Protein AF-A0A6M2DGZ1-F1 (afdb_monomer_lite)

Structure (mmCIF, N/CA/C/O backbone):
data_AF-A0A6M2DGZ1-F1
#
_entry.id   AF-A0A6M2DGZ1-F1
#
loop_
_atom_site.group_PDB
_atom_site.id
_atom_site.type_symbol
_atom_site.label_atom_id
_atom_site.label_alt_id
_atom_site.label_comp_id
_atom_site.label_asym_id
_atom_site.label_entity_id
_atom_site.label_seq_id
_atom_site.pdbx_PDB_ins_code
_atom_site.Cartn_x
_atom_site.Cartn_y
_atom_site.Cartn_z
_atom_site.occupancy
_atom_site.B_iso_or_equiv
_atom_site.auth_seq_id
_atom_site.auth_comp_id
_atom_site.auth_asym_id
_atom_site.auth_atom_id
_atom_site.pdbx_PDB_model_num
ATOM 1 N N . THR A 1 1 ? 2.223 16.304 -6.957 1.00 81.50 1 THR A N 1
ATOM 2 C CA . THR A 1 1 ? 1.137 15.603 -7.683 1.00 81.50 1 THR A CA 1
ATOM 3 C C . THR A 1 1 ? 0.052 15.221 -6.689 1.00 81.50 1 THR A C 1
ATOM 5 O O . THR A 1 1 ? 0.299 15.342 -5.493 1.00 81.50 1 THR A O 1
ATOM 8 N N . GLN A 1 2 ? -1.130 14.795 -7.141 1.00 81.12 2 GLN A N 1
ATOM 9 C CA . GLN A 1 2 ? -2.208 14.339 -6.249 1.00 81.12 2 GLN A CA 1
ATOM 10 C C . GLN A 1 2 ? -1.753 13.181 -5.344 1.00 81.12 2 GLN A C 1
ATOM 12 O O . GLN A 1 2 ? -1.978 13.242 -4.144 1.00 81.12 2 GLN A O 1
ATOM 17 N N . TYR A 1 3 ? -0.963 12.250 -5.892 1.00 84.50 3 TYR A N 1
ATOM 18 C CA . TYR A 1 3 ? -0.299 11.162 -5.164 1.00 84.50 3 TYR A CA 1
ATOM 19 C C . TYR A 1 3 ? 0.474 11.601 -3.909 1.00 84.50 3 TYR A C 1
ATOM 21 O O . TYR A 1 3 ? 0.388 10.962 -2.869 1.00 84.50 3 TYR A O 1
ATOM 29 N N . LEU A 1 4 ? 1.246 12.689 -3.993 1.00 83.12 4 LEU A N 1
ATOM 30 C CA . LEU A 1 4 ? 2.053 13.159 -2.860 1.00 83.12 4 LEU A CA 1
ATOM 31 C C . LEU A 1 4 ? 1.196 13.874 -1.812 1.00 83.12 4 LEU A C 1
ATOM 33 O O . LEU A 1 4 ? 1.385 13.648 -0.621 1.00 83.12 4 LEU A O 1
ATOM 37 N N . LYS A 1 5 ? 0.218 14.675 -2.257 1.00 84.56 5 LYS A N 1
ATOM 38 C CA . LYS A 1 5 ? -0.701 15.386 -1.357 1.00 84.56 5 LYS A CA 1
ATOM 39 C C . LYS A 1 5 ? -1.494 14.417 -0.484 1.00 84.56 5 LYS A C 1
ATOM 41 O O . LYS A 1 5 ? -1.578 14.618 0.718 1.00 84.56 5 LYS A O 1
ATOM 46 N N . THR A 1 6 ? -1.993 13.328 -1.070 1.00 84.81 6 THR A N 1
ATOM 47 C CA . THR A 1 6 ? -2.743 12.307 -0.324 1.00 84.81 6 THR A CA 1
ATOM 48 C C . THR A 1 6 ? -1.901 11.637 0.757 1.00 84.81 6 THR A C 1
ATOM 50 O O . THR A 1 6 ? -2.415 11.298 1.813 1.00 84.81 6 THR A O 1
ATOM 53 N N . LEU A 1 7 ? -0.596 11.457 0.529 1.00 83.62 7 LEU A N 1
ATOM 54 C CA . LEU A 1 7 ? 0.285 10.844 1.528 1.00 83.62 7 LEU A CA 1
ATOM 55 C C . LEU A 1 7 ? 0.555 11.796 2.696 1.00 83.62 7 LEU A C 1
ATOM 57 O O . LEU A 1 7 ? 0.464 11.379 3.850 1.00 83.62 7 LEU A O 1
ATOM 61 N N . GLU A 1 8 ? 0.814 13.072 2.393 1.00 81.81 8 GLU A N 1
ATOM 62 C CA . GLU A 1 8 ? 0.992 14.123 3.402 1.00 81.81 8 GLU A CA 1
ATOM 63 C C . GLU A 1 8 ? -0.259 14.293 4.277 1.00 81.81 8 GLU A C 1
ATOM 65 O O . GLU A 1 8 ? -0.150 14.318 5.502 1.00 81.81 8 GLU A O 1
ATOM 70 N N . GLU A 1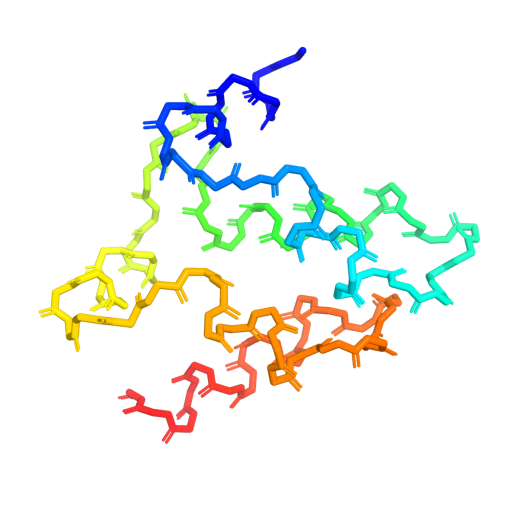 9 ? -1.448 14.347 3.669 1.00 79.94 9 GLU A N 1
ATOM 71 C CA . GLU A 1 9 ? -2.728 14.485 4.380 1.00 79.94 9 GLU A CA 1
ATOM 72 C C . GLU A 1 9 ? -3.027 13.293 5.302 1.00 79.94 9 GLU A C 1
ATOM 74 O O . GLU A 1 9 ? -3.621 13.457 6.369 1.00 79.94 9 GLU A O 1
ATOM 79 N N . GLU A 1 10 ? -2.581 12.090 4.934 1.00 75.62 10 GLU A N 1
ATOM 80 C CA . GLU A 1 10 ? -2.735 10.892 5.760 1.00 75.62 10 GLU A CA 1
ATOM 81 C C . GLU A 1 10 ? -1.650 10.719 6.828 1.00 75.62 10 GLU A C 1
ATOM 83 O O . GLU A 1 10 ? -1.644 9.697 7.523 1.00 75.62 10 GLU A O 1
ATOM 88 N N . GLY A 1 11 ? -0.730 11.682 6.957 1.00 70.00 11 GLY A N 1
ATOM 89 C CA . GLY A 1 11 ? 0.399 11.606 7.884 1.00 70.00 11 GLY A CA 1
ATOM 90 C C . GLY A 1 11 ? 1.350 10.450 7.573 1.00 70.00 11 GLY A C 1
ATOM 91 O O . GLY A 1 11 ? 2.098 10.018 8.444 1.00 70.00 11 GLY A O 1
ATOM 92 N N . THR A 1 12 ? 1.300 9.919 6.349 1.00 69.06 12 THR A N 1
ATOM 93 C CA . THR A 1 12 ? 2.158 8.821 5.910 1.00 69.06 12 THR A CA 1
ATOM 94 C C . THR A 1 12 ? 3.358 9.398 5.188 1.00 69.06 12 THR A C 1
ATOM 96 O O . THR A 1 12 ? 3.235 10.202 4.266 1.00 69.06 12 THR A O 1
ATOM 99 N N . SER A 1 13 ? 4.549 8.983 5.601 1.00 71.69 13 SER A N 1
ATOM 100 C CA . SER A 1 13 ? 5.766 9.491 4.988 1.00 71.69 13 SER A CA 1
ATOM 101 C C . SER A 1 13 ? 5.985 8.869 3.605 1.00 71.69 13 SER A C 1
ATOM 103 O O . SER A 1 13 ? 5.728 7.688 3.378 1.00 71.69 13 SER A O 1
ATOM 105 N N . LEU A 1 14 ? 6.558 9.636 2.677 1.00 81.94 14 LEU A N 1
ATOM 106 C CA . LEU A 1 14 ? 7.043 9.100 1.398 1.00 81.94 14 LEU A CA 1
ATOM 107 C C . LEU A 1 14 ? 8.050 7.949 1.606 1.00 81.94 14 LEU A C 1
ATOM 109 O O . LEU A 1 14 ? 8.162 7.039 0.786 1.00 81.94 14 LEU A O 1
ATOM 113 N N . HIS A 1 15 ? 8.745 7.971 2.746 1.00 83.81 15 HIS A N 1
ATOM 114 C CA . HIS A 1 15 ? 9.665 6.931 3.183 1.00 83.81 15 HIS A CA 1
ATOM 115 C C . HIS A 1 15 ? 8.976 5.568 3.362 1.00 83.81 15 HIS A C 1
ATOM 117 O O . HIS A 1 15 ? 9.527 4.560 2.927 1.00 83.81 15 HIS A O 1
ATOM 123 N N . THR A 1 16 ? 7.744 5.538 3.879 1.00 85.44 16 THR A N 1
ATOM 124 C CA . THR A 1 16 ? 6.920 4.328 4.031 1.00 85.44 16 THR A CA 1
ATOM 125 C C . THR A 1 16 ? 6.778 3.583 2.696 1.00 85.44 16 THR A C 1
ATOM 127 O O . THR A 1 16 ? 6.956 2.366 2.642 1.00 85.44 16 THR A O 1
ATOM 130 N N . ILE A 1 17 ? 6.545 4.307 1.595 1.00 88.94 17 ILE A N 1
ATOM 131 C CA . ILE A 1 17 ? 6.442 3.712 0.255 1.00 88.94 17 ILE A CA 1
ATOM 132 C C . ILE A 1 17 ? 7.814 3.318 -0.290 1.00 88.94 17 ILE A C 1
ATOM 134 O O . ILE A 1 17 ? 7.957 2.229 -0.841 1.00 88.94 17 ILE A O 1
ATOM 138 N N . PHE A 1 18 ? 8.840 4.155 -0.124 1.00 88.88 18 PHE A N 1
ATOM 139 C CA . PHE A 1 18 ? 10.180 3.834 -0.625 1.00 88.88 18 PHE A CA 1
ATOM 140 C C . PHE A 1 18 ? 10.753 2.546 -0.037 1.00 88.88 18 PHE A C 1
ATOM 142 O O . PHE A 1 18 ? 11.397 1.787 -0.759 1.00 88.88 18 PHE A O 1
ATOM 149 N N . THR A 1 19 ? 10.496 2.282 1.241 1.00 92.69 19 THR A N 1
ATOM 150 C CA . THR A 1 19 ? 10.936 1.054 1.908 1.00 92.69 19 THR A CA 1
ATOM 151 C C . THR A 1 19 ? 10.272 -0.182 1.302 1.00 92.69 19 THR A C 1
ATOM 153 O O . THR A 1 19 ? 10.946 -1.170 1.013 1.00 92.69 19 THR A O 1
ATOM 156 N N . ILE A 1 20 ? 8.969 -0.110 1.014 1.00 96.31 20 ILE A N 1
ATOM 157 C CA . ILE A 1 20 ? 8.230 -1.193 0.353 1.00 96.31 20 ILE A CA 1
ATOM 158 C C . ILE A 1 20 ? 8.765 -1.411 -1.066 1.00 96.31 20 ILE A C 1
ATOM 160 O O . ILE A 1 20 ? 9.090 -2.532 -1.446 1.00 96.31 20 ILE A O 1
ATOM 164 N N . LEU A 1 21 ? 8.917 -0.329 -1.836 1.00 96.12 21 LEU A N 1
ATOM 165 C CA . LEU A 1 21 ? 9.339 -0.367 -3.239 1.00 96.12 21 LEU A CA 1
ATOM 166 C C . LEU A 1 21 ? 10.851 -0.561 -3.433 1.00 96.12 21 LEU A C 1
ATOM 168 O O . LEU A 1 21 ? 11.339 -0.509 -4.568 1.00 96.12 21 LEU A O 1
ATOM 172 N N . HIS A 1 22 ? 11.613 -0.786 -2.361 1.00 95.12 22 HIS A N 1
ATOM 173 C CA . HIS A 1 22 ? 13.043 -1.032 -2.464 1.00 95.12 22 HIS A CA 1
ATOM 174 C C . HIS A 1 22 ? 13.306 -2.243 -3.375 1.00 95.12 22 HIS A C 1
ATOM 176 O O . HIS A 1 22 ? 12.737 -3.314 -3.187 1.00 95.12 22 HIS A O 1
ATOM 182 N N . GLY A 1 23 ? 14.139 -2.056 -4.404 1.00 93.38 23 GLY A N 1
ATOM 183 C CA . GLY A 1 23 ? 14.421 -3.085 -5.412 1.00 93.38 23 GLY A CA 1
ATOM 184 C C . GLY A 1 23 ? 13.463 -3.128 -6.613 1.00 93.38 23 GLY A C 1
ATOM 185 O O . GLY A 1 23 ? 13.638 -3.977 -7.482 1.00 93.38 23 GLY A O 1
ATOM 186 N N . ALA A 1 24 ? 12.491 -2.213 -6.734 1.00 95.50 24 ALA A N 1
ATOM 187 C CA . ALA A 1 24 ? 11.574 -2.177 -7.884 1.00 95.50 24 ALA A CA 1
ATOM 188 C C . ALA A 1 24 ? 12.245 -1.811 -9.228 1.00 95.50 24 ALA A C 1
ATOM 190 O O . ALA A 1 24 ? 11.728 -2.151 -10.294 1.00 95.50 24 ALA A O 1
ATOM 191 N N . GLY A 1 25 ? 13.390 -1.117 -9.197 1.00 94.88 25 GLY A N 1
ATOM 192 C CA . GLY A 1 25 ? 14.158 -0.757 -10.392 1.00 94.88 25 GLY A CA 1
ATOM 193 C C . GLY A 1 25 ? 13.331 0.006 -11.435 1.00 94.88 25 GLY A C 1
ATOM 194 O O . GLY A 1 25 ? 12.644 0.981 -11.115 1.00 94.88 25 GLY A O 1
ATOM 195 N N . ALA A 1 26 ? 13.379 -0.455 -12.688 1.00 96.12 26 ALA A N 1
ATOM 196 C CA . ALA A 1 26 ? 12.647 0.145 -13.808 1.00 96.12 26 ALA A CA 1
ATOM 197 C C . ALA A 1 26 ? 11.114 0.109 -13.636 1.00 96.12 26 ALA A C 1
ATOM 199 O O . ALA A 1 26 ? 10.419 0.929 -14.229 1.00 96.12 26 ALA A O 1
ATOM 200 N N . ASN A 1 27 ? 10.591 -0.779 -12.782 1.00 95.06 27 ASN A N 1
ATOM 201 C CA . ASN A 1 27 ? 9.157 -0.901 -12.509 1.00 95.06 27 ASN A CA 1
ATOM 202 C C . ASN A 1 27 ? 8.683 0.010 -11.365 1.00 95.06 27 ASN A C 1
ATOM 204 O O . ASN A 1 27 ? 7.523 -0.062 -10.976 1.00 95.06 27 ASN A O 1
ATOM 208 N N . SER A 1 28 ? 9.548 0.865 -10.810 1.00 93.56 28 SER A N 1
ATOM 209 C CA . SER A 1 28 ? 9.234 1.702 -9.640 1.00 93.56 28 SER A CA 1
ATOM 210 C C . SER A 1 28 ? 8.004 2.597 -9.818 1.00 93.56 28 SER A C 1
ATOM 212 O O . SER A 1 28 ? 7.197 2.688 -8.898 1.00 93.56 28 SER A O 1
ATOM 214 N N . ALA A 1 29 ? 7.820 3.214 -10.988 1.00 94.75 29 ALA A N 1
ATOM 215 C CA . ALA A 1 29 ? 6.649 4.051 -11.259 1.00 94.75 29 ALA A CA 1
ATOM 216 C C . ALA A 1 29 ? 5.343 3.238 -11.279 1.00 94.75 29 ALA A C 1
ATOM 218 O O . ALA A 1 29 ? 4.355 3.651 -10.677 1.00 94.75 29 ALA A O 1
ATOM 219 N N . VAL A 1 30 ? 5.365 2.065 -11.921 1.00 96.06 30 VAL A N 1
ATOM 220 C CA . VAL A 1 30 ? 4.211 1.156 -11.989 1.00 96.06 30 VAL A CA 1
ATOM 221 C C . VAL A 1 30 ? 3.891 0.612 -10.599 1.00 96.06 30 VAL A C 1
ATOM 223 O O . VAL A 1 30 ? 2.759 0.721 -10.150 1.00 96.06 30 VAL A O 1
ATOM 226 N N . ALA A 1 31 ? 4.897 0.124 -9.872 1.00 96.75 31 ALA A N 1
ATOM 227 C CA . ALA A 1 31 ? 4.721 -0.423 -8.530 1.00 96.75 31 ALA A CA 1
ATOM 228 C C . ALA A 1 31 ? 4.226 0.632 -7.526 1.00 96.75 31 ALA A C 1
ATOM 230 O O . ALA A 1 31 ? 3.401 0.324 -6.668 1.00 96.75 31 ALA A O 1
ATOM 231 N N . PHE A 1 32 ? 4.691 1.883 -7.645 1.00 94.38 32 PHE A N 1
ATOM 232 C CA . PHE A 1 32 ? 4.164 3.000 -6.862 1.00 94.38 32 PHE A CA 1
ATOM 233 C C . PHE A 1 32 ? 2.686 3.234 -7.155 1.00 94.38 32 PHE A C 1
ATOM 235 O O . PHE A 1 32 ? 1.897 3.342 -6.221 1.00 94.38 32 PHE A O 1
ATOM 242 N N . GLN A 1 33 ? 2.319 3.312 -8.435 1.00 94.44 33 GLN A N 1
ATOM 243 C CA . GLN A 1 33 ? 0.944 3.572 -8.838 1.00 94.44 33 GLN A CA 1
ATOM 244 C C . GLN A 1 33 ? 0.011 2.442 -8.393 1.00 94.44 33 GLN A C 1
ATOM 246 O O . GLN A 1 33 ? -0.986 2.708 -7.739 1.00 94.44 33 GLN A O 1
ATOM 251 N N . GLU A 1 34 ? 0.367 1.183 -8.653 1.00 96.25 34 GLU A N 1
ATOM 252 C CA . GLU A 1 34 ? -0.445 0.030 -8.254 1.00 96.25 34 GLU A CA 1
ATOM 253 C C . GLU A 1 34 ? -0.621 -0.073 -6.734 1.00 96.25 34 GLU A C 1
ATOM 255 O O . GLU A 1 34 ? -1.696 -0.445 -6.266 1.00 96.25 34 GLU A O 1
ATOM 260 N N . LEU A 1 35 ? 0.418 0.243 -5.950 1.00 95.31 35 LEU A N 1
ATOM 261 C CA . LEU A 1 35 ? 0.317 0.261 -4.490 1.00 95.31 35 LEU A CA 1
ATOM 262 C C . LEU A 1 35 ? -0.541 1.434 -4.003 1.00 95.31 35 LEU A C 1
ATOM 264 O O . LEU A 1 35 ? -1.353 1.266 -3.096 1.00 95.31 35 LEU A O 1
ATOM 268 N N . HIS A 1 36 ? -0.377 2.614 -4.605 1.00 93.56 36 HIS A N 1
ATOM 269 C CA . HIS A 1 36 ? -1.168 3.794 -4.261 1.00 93.56 36 HIS A CA 1
ATOM 270 C C . HIS A 1 36 ? -2.653 3.591 -4.575 1.00 93.56 36 HIS A C 1
ATOM 272 O O . HIS A 1 36 ? -3.475 3.844 -3.698 1.00 93.56 36 HIS A O 1
ATOM 278 N N . ASP A 1 37 ? -2.981 3.023 -5.738 1.00 94.75 37 ASP A N 1
ATOM 279 C CA . ASP A 1 37 ? -4.354 2.743 -6.182 1.00 94.75 37 ASP A CA 1
ATOM 280 C C . ASP A 1 37 ? -5.088 1.735 -5.266 1.00 94.75 37 ASP A C 1
ATOM 282 O O . ASP A 1 37 ? -6.319 1.654 -5.261 1.00 94.75 37 ASP A O 1
ATOM 286 N N . LEU A 1 38 ? -4.358 0.959 -4.452 1.00 95.31 38 LEU A N 1
ATOM 287 C CA . LEU A 1 38 ? -4.954 0.098 -3.421 1.00 95.31 38 LEU A CA 1
ATOM 288 C C . LEU A 1 38 ? -5.372 0.878 -2.176 1.00 95.31 38 LEU A C 1
ATOM 290 O O . LEU A 1 38 ? -6.325 0.497 -1.492 1.00 95.31 38 LEU A O 1
ATOM 294 N N . TRP A 1 39 ? -4.671 1.963 -1.865 1.00 93.62 39 TRP A N 1
ATOM 295 C CA . TRP A 1 39 ? -4.893 2.773 -0.670 1.00 93.62 39 TRP A CA 1
ATOM 296 C C . TRP A 1 39 ? -5.817 3.961 -0.936 1.00 93.62 39 TRP A C 1
ATOM 298 O O . TRP A 1 39 ? -6.615 4.333 -0.068 1.00 93.62 39 TRP A O 1
ATOM 308 N N . PHE A 1 40 ? -5.756 4.513 -2.145 1.00 93.38 40 PHE A N 1
ATOM 309 C CA . PHE A 1 40 ? -6.464 5.715 -2.558 1.00 93.38 40 PHE A CA 1
ATOM 310 C C . PHE A 1 40 ? -7.117 5.528 -3.928 1.00 93.38 40 PHE A C 1
ATOM 312 O O . PHE A 1 40 ? -6.605 4.811 -4.777 1.00 93.38 40 PHE A O 1
ATOM 319 N N . ASP A 1 41 ? -8.256 6.179 -4.150 1.00 92.50 41 ASP A N 1
ATOM 320 C CA . ASP A 1 41 ? -8.844 6.285 -5.483 1.00 92.50 41 ASP A CA 1
ATOM 321 C C . ASP A 1 41 ? -8.161 7.390 -6.316 1.00 92.50 41 ASP A C 1
ATOM 323 O O . ASP A 1 41 ? -7.330 8.159 -5.825 1.00 92.50 41 ASP A O 1
ATOM 327 N N . ALA A 1 42 ? -8.560 7.527 -7.583 1.00 89.75 42 ALA A N 1
ATOM 328 C CA . ALA A 1 42 ? -8.031 8.556 -8.483 1.00 89.75 42 ALA A CA 1
ATOM 329 C C . ALA A 1 42 ? -8.320 10.003 -8.024 1.00 89.75 42 ALA A C 1
ATOM 331 O O . ALA A 1 42 ? -7.707 10.947 -8.521 1.00 89.75 42 ALA A O 1
ATOM 332 N N . GLN A 1 43 ? -9.262 10.205 -7.097 1.00 90.06 43 GLN A N 1
ATOM 333 C CA . GLN A 1 43 ? -9.539 11.499 -6.472 1.00 90.06 43 GLN A CA 1
ATOM 334 C C . GLN A 1 43 ? -8.718 11.710 -5.189 1.00 90.06 43 GLN A C 1
ATOM 336 O O . GLN A 1 43 ? -8.675 12.823 -4.667 1.00 90.06 43 GLN A O 1
ATOM 341 N N . GLY A 1 44 ? -7.979 10.697 -4.741 1.00 88.81 44 GLY A N 1
ATOM 342 C CA . GLY A 1 44 ? -7.190 10.720 -3.521 1.00 88.81 44 GLY A CA 1
ATOM 343 C C . GLY A 1 44 ? -7.976 10.341 -2.269 1.00 88.81 44 GLY A C 1
ATOM 344 O O . GLY A 1 44 ? -7.456 10.454 -1.162 1.00 88.81 44 GLY A O 1
ATOM 345 N N . ASN A 1 45 ? -9.219 9.876 -2.410 1.00 91.44 45 ASN A N 1
ATOM 346 C CA . ASN A 1 45 ? -9.995 9.416 -1.269 1.00 91.44 45 ASN A CA 1
ATOM 347 C C . ASN A 1 45 ? -9.534 8.022 -0.847 1.00 91.44 45 ASN A C 1
ATOM 349 O O . ASN A 1 45 ? -9.270 7.160 -1.681 1.00 91.44 45 ASN A O 1
ATOM 353 N N . LYS A 1 46 ? -9.538 7.759 0.463 1.00 92.62 46 LYS A N 1
ATOM 354 C CA . LYS A 1 46 ? -9.258 6.426 1.012 1.00 92.62 46 LYS A CA 1
ATOM 355 C C . LYS A 1 46 ? -10.192 5.368 0.418 1.00 92.62 46 LYS A C 1
ATOM 357 O O . LYS A 1 46 ? -11.422 5.499 0.539 1.00 92.62 46 LYS A O 1
ATOM 362 N N . THR A 1 47 ? -9.615 4.283 -0.088 1.00 95.75 47 THR A N 1
ATOM 363 C CA . THR A 1 47 ? -10.354 3.075 -0.477 1.00 95.75 47 THR A CA 1
ATOM 364 C C . THR A 1 47 ? -10.95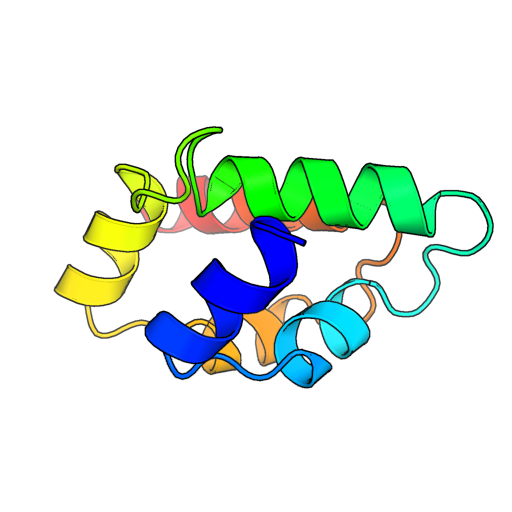8 2.381 0.747 1.00 95.75 47 THR A C 1
ATOM 366 O O . THR A 1 47 ? -10.634 2.691 1.899 1.00 95.75 47 THR A O 1
ATOM 369 N N . GLN A 1 48 ? -11.841 1.406 0.518 1.00 96.06 48 GLN A N 1
ATOM 370 C CA . GLN A 1 48 ? -12.360 0.562 1.597 1.00 96.06 48 GLN A CA 1
ATOM 371 C C . GLN A 1 48 ? -11.235 -0.170 2.340 1.00 96.06 48 GLN A C 1
ATOM 373 O O . GLN A 1 48 ? -11.278 -0.247 3.563 1.00 96.06 48 GLN A O 1
ATOM 378 N N . CYS A 1 49 ? -10.205 -0.623 1.623 1.00 94.94 49 CYS A N 1
ATOM 379 C CA . CYS A 1 49 ? -9.056 -1.307 2.203 1.00 94.94 49 CYS A CA 1
ATOM 380 C C . CYS A 1 49 ? -8.368 -0.455 3.284 1.00 94.94 49 CYS A C 1
ATOM 382 O O . CYS A 1 49 ? -8.266 -0.875 4.441 1.00 94.94 49 CYS A O 1
ATOM 384 N N . LEU A 1 50 ? -7.992 0.785 2.946 1.00 92.69 50 LEU A N 1
ATOM 385 C CA . LEU A 1 50 ? -7.334 1.687 3.894 1.00 92.69 50 LEU A CA 1
ATOM 386 C C . LEU A 1 50 ? -8.262 2.098 5.051 1.00 92.69 50 LEU A C 1
ATOM 388 O O . LEU A 1 50 ? -7.799 2.304 6.174 1.00 92.69 50 LEU A O 1
ATOM 392 N N . ARG A 1 51 ? -9.579 2.192 4.814 1.00 94.62 51 ARG A N 1
ATOM 393 C CA . ARG A 1 51 ? -10.565 2.435 5.885 1.00 94.62 51 ARG A CA 1
ATOM 394 C C . ARG A 1 51 ? -10.630 1.271 6.873 1.00 94.62 51 ARG A C 1
ATOM 396 O O . ARG A 1 51 ? -10.670 1.529 8.073 1.00 94.62 51 ARG A O 1
ATOM 403 N N . THR A 1 52 ? -10.614 0.027 6.390 1.00 96.56 52 THR A N 1
ATOM 404 C CA . THR A 1 52 ? -10.591 -1.172 7.242 1.00 96.56 52 THR A CA 1
ATOM 405 C C . THR A 1 52 ? -9.331 -1.201 8.102 1.00 96.56 52 THR A C 1
ATOM 407 O O . THR A 1 52 ? -9.448 -1.287 9.318 1.00 96.56 52 THR A O 1
ATOM 410 N N . LEU A 1 53 ? -8.144 -1.014 7.511 1.00 94.12 53 LEU A N 1
ATOM 411 C CA . LEU A 1 53 ? -6.883 -0.988 8.268 1.00 94.12 53 LEU A CA 1
ATOM 412 C C . LEU A 1 53 ? -6.904 0.056 9.392 1.00 94.12 53 LEU A C 1
ATOM 414 O O . LEU A 1 53 ? -6.598 -0.259 10.539 1.00 94.12 53 LEU A O 1
ATOM 418 N N . LYS A 1 54 ? -7.355 1.282 9.092 1.00 91.75 54 LYS A N 1
ATOM 419 C CA . LYS A 1 54 ? -7.465 2.348 10.100 1.00 91.75 54 LYS A CA 1
ATOM 420 C C . LYS A 1 54 ? -8.472 2.030 11.199 1.00 91.75 54 LYS A C 1
ATOM 422 O O . LYS A 1 54 ? -8.220 2.368 12.352 1.00 91.75 54 LYS A O 1
ATOM 427 N N . LYS A 1 55 ? -9.600 1.401 10.859 1.00 95.88 55 LYS A N 1
ATOM 428 C CA . LYS A 1 55 ? -10.606 0.973 11.839 1.00 95.88 55 LYS A CA 1
ATOM 429 C C . LYS A 1 55 ? -10.023 -0.045 12.825 1.00 95.88 55 LYS A C 1
ATOM 431 O O . LYS A 1 55 ? -10.308 0.048 14.012 1.00 95.88 55 LYS A O 1
ATOM 436 N N . GLU A 1 56 ? -9.174 -0.946 12.340 1.00 96.75 56 GLU A N 1
ATOM 437 C CA . GLU A 1 56 ? -8.481 -1.955 13.153 1.00 96.75 56 GLU A CA 1
ATOM 438 C C . GLU A 1 56 ? -7.192 -1.427 13.815 1.00 96.75 56 GLU A C 1
ATOM 440 O O . GLU A 1 56 ? -6.448 -2.182 14.435 1.00 96.75 56 GLU A O 1
ATOM 445 N N . GLY A 1 57 ? -6.901 -0.125 13.699 1.00 93.94 57 GLY A N 1
ATOM 446 C CA . GLY A 1 57 ? -5.722 0.499 14.307 1.00 93.94 57 GLY A CA 1
ATOM 447 C C . GLY A 1 57 ? -4.393 0.167 13.619 1.00 93.94 57 GLY A C 1
ATOM 448 O O . GLY A 1 57 ? -3.336 0.458 14.174 1.00 93.94 57 GLY A O 1
ATOM 449 N N . ILE A 1 58 ? -4.427 -0.406 12.414 1.00 92.88 58 ILE A N 1
ATOM 450 C CA . ILE A 1 58 ? -3.244 -0.740 11.618 1.00 92.88 58 ILE A CA 1
ATOM 451 C C . ILE A 1 58 ? -2.884 0.465 10.746 1.00 92.88 58 ILE A C 1
ATOM 453 O O . ILE A 1 58 ? -3.665 0.887 9.888 1.00 92.88 58 ILE A O 1
ATOM 457 N N . ASN A 1 59 ? -1.695 1.032 10.952 1.00 89.00 59 ASN A N 1
ATOM 458 C CA . ASN A 1 59 ? -1.207 2.157 10.154 1.00 89.00 59 ASN A CA 1
ATOM 459 C C . ASN A 1 59 ? -0.282 1.692 9.011 1.00 89.00 59 ASN A C 1
ATOM 461 O O . ASN A 1 59 ? 0.166 0.545 8.966 1.00 89.00 59 ASN A O 1
ATOM 465 N N . LEU A 1 60 ? 0.011 2.592 8.067 1.00 89.75 60 LEU A N 1
ATOM 466 C CA . LEU A 1 60 ? 0.845 2.262 6.906 1.00 89.75 60 LEU A CA 1
ATOM 467 C C . LEU A 1 60 ? 2.321 2.013 7.262 1.00 89.75 60 LEU A C 1
ATOM 469 O O . LEU A 1 60 ? 3.000 1.314 6.515 1.00 89.75 60 LEU A O 1
ATOM 473 N N . ASP A 1 61 ? 2.813 2.487 8.408 1.00 88.94 61 ASP A N 1
ATOM 474 C CA . ASP A 1 61 ? 4.174 2.184 8.871 1.00 88.94 61 ASP A CA 1
ATOM 475 C C . ASP A 1 61 ? 4.306 0.731 9.349 1.00 88.94 61 ASP A C 1
ATOM 477 O O . ASP A 1 61 ? 5.325 0.079 9.094 1.00 88.94 61 ASP A O 1
ATOM 481 N N . ASN A 1 62 ? 3.254 0.180 9.969 1.00 90.94 62 ASN A N 1
ATOM 482 C CA . ASN A 1 62 ? 3.176 -1.247 10.280 1.00 90.94 62 ASN A CA 1
ATOM 483 C C . ASN A 1 62 ? 3.232 -2.078 8.992 1.00 90.94 62 ASN A C 1
ATOM 485 O O . ASN A 1 62 ? 4.027 -3.012 8.897 1.00 90.94 62 ASN A O 1
ATOM 489 N N . ILE A 1 63 ? 2.440 -1.696 7.982 1.00 92.81 63 ILE A N 1
ATOM 490 C CA . ILE A 1 63 ? 2.435 -2.346 6.663 1.00 92.81 63 ILE A CA 1
ATOM 491 C C . ILE A 1 63 ? 3.814 -2.263 6.007 1.00 92.81 63 ILE A C 1
ATOM 493 O O . ILE A 1 63 ? 4.330 -3.268 5.526 1.00 92.81 63 ILE A O 1
ATOM 497 N N . SER A 1 64 ? 4.431 -1.082 6.005 1.00 92.38 64 SER A N 1
ATOM 498 C CA . SER A 1 64 ? 5.738 -0.857 5.385 1.00 92.38 64 SER A CA 1
ATOM 499 C C . SER A 1 64 ? 6.838 -1.699 6.001 1.00 92.38 64 SER A C 1
ATOM 501 O O . SER A 1 64 ? 7.643 -2.281 5.279 1.00 92.38 64 SER A O 1
ATOM 503 N N . SER A 1 65 ? 6.821 -1.844 7.325 1.00 92.12 65 SER A N 1
ATOM 504 C CA . SER A 1 65 ? 7.768 -2.705 8.029 1.00 92.12 65 SER A CA 1
ATOM 505 C C . SER A 1 65 ? 7.645 -4.172 7.597 1.00 92.12 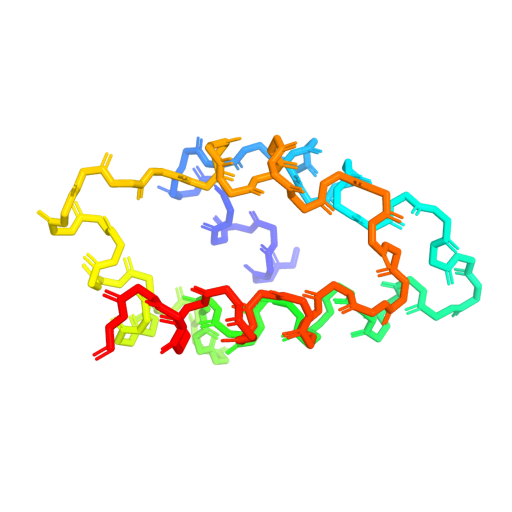65 SER A C 1
ATOM 507 O O . SER A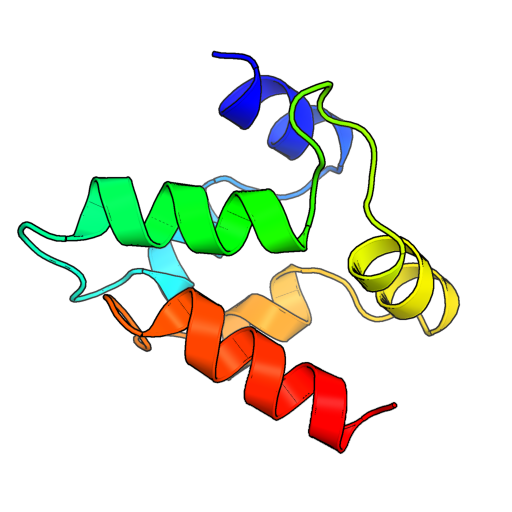 1 65 ? 8.661 -4.844 7.441 1.00 92.12 65 SER A O 1
ATOM 509 N N . ILE A 1 66 ? 6.422 -4.663 7.358 1.00 96.06 66 ILE A N 1
ATOM 510 C CA . ILE A 1 66 ? 6.162 -6.045 6.915 1.00 96.06 66 ILE A CA 1
ATOM 511 C C . ILE A 1 66 ? 6.518 -6.232 5.433 1.00 96.06 66 ILE A C 1
ATOM 513 O O . ILE A 1 66 ? 7.111 -7.241 5.061 1.00 96.06 66 ILE A O 1
ATOM 517 N N . LEU A 1 67 ? 6.162 -5.265 4.585 1.00 96.44 67 LEU A N 1
ATOM 518 C CA . LEU A 1 67 ? 6.315 -5.342 3.127 1.00 96.44 67 LEU A CA 1
ATOM 519 C C . LEU A 1 67 ? 7.632 -4.738 2.610 1.00 96.44 67 LEU A C 1
ATOM 521 O O . LEU A 1 67 ? 7.792 -4.538 1.401 1.00 96.44 67 L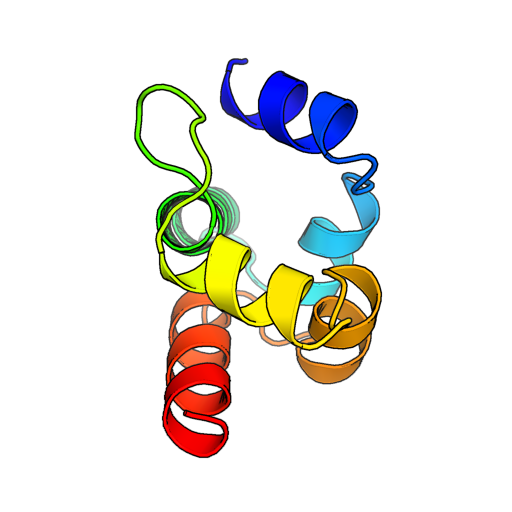EU A O 1
ATOM 525 N N . SER A 1 68 ? 8.569 -4.429 3.503 1.00 96.19 68 SER A N 1
ATOM 526 C CA . SER A 1 68 ? 9.875 -3.866 3.165 1.00 96.19 68 SER A CA 1
ATOM 527 C C . SER A 1 68 ? 10.610 -4.739 2.144 1.00 96.19 68 SER A C 1
ATOM 529 O O . SER A 1 68 ? 10.722 -5.953 2.312 1.00 96.19 68 SER A O 1
ATOM 531 N N . GLY A 1 69 ? 11.102 -4.124 1.065 1.00 95.25 69 GLY A N 1
ATOM 532 C CA . GLY A 1 69 ? 11.861 -4.819 0.020 1.00 95.25 69 GLY A CA 1
ATOM 533 C C . GLY A 1 69 ? 11.039 -5.708 -0.917 1.00 95.25 69 GLY A C 1
ATOM 534 O O . GLY A 1 69 ? 11.616 -6.461 -1.699 1.00 95.25 69 GLY A O 1
ATOM 535 N N . THR A 1 70 ? 9.706 -5.631 -0.884 1.00 97.00 70 THR A N 1
ATOM 536 C CA . THR A 1 70 ? 8.852 -6.336 -1.861 1.00 97.00 70 THR A CA 1
ATOM 537 C C . THR A 1 70 ? 9.006 -5.783 -3.282 1.00 97.00 70 THR A C 1
ATOM 539 O O . THR A 1 70 ? 8.753 -6.494 -4.262 1.00 97.00 70 THR A O 1
ATOM 542 N N . GLY A 1 71 ? 9.471 -4.538 -3.414 1.00 96.81 71 GLY A N 1
ATOM 543 C CA . GLY A 1 71 ? 9.903 -3.946 -4.670 1.00 96.81 71 GLY A CA 1
ATOM 544 C C . GLY A 1 71 ? 8.774 -3.882 -5.692 1.00 96.81 71 GLY A C 1
ATOM 545 O O . GLY A 1 71 ? 7.692 -3.366 -5.424 1.00 96.81 71 GLY A O 1
ATOM 546 N N . GLY A 1 72 ? 9.023 -4.429 -6.883 1.00 97.19 72 GLY A N 1
ATOM 547 C CA . GLY A 1 72 ? 8.041 -4.454 -7.971 1.00 97.19 72 GLY A CA 1
ATOM 548 C C . GLY A 1 72 ? 6.780 -5.274 -7.672 1.00 97.19 72 GLY A C 1
ATOM 549 O O . GLY A 1 72 ? 5.791 -5.114 -8.372 1.00 97.19 72 GLY A O 1
ATOM 550 N N . ASN A 1 73 ? 6.791 -6.122 -6.637 1.00 97.00 73 ASN A N 1
ATOM 551 C CA . ASN A 1 73 ? 5.644 -6.948 -6.245 1.00 97.00 73 ASN A CA 1
ATOM 552 C C . ASN A 1 73 ? 4.807 -6.332 -5.114 1.00 97.00 73 ASN A C 1
ATOM 554 O O . ASN A 1 73 ? 3.899 -6.988 -4.610 1.00 97.00 73 ASN A O 1
ATOM 558 N N . ALA A 1 74 ? 5.092 -5.094 -4.705 1.00 97.38 74 ALA A N 1
ATOM 559 C CA . ALA A 1 74 ? 4.477 -4.448 -3.548 1.00 97.38 74 ALA A CA 1
ATOM 560 C C . ALA A 1 74 ? 2.945 -4.533 -3.508 1.00 97.38 74 ALA A C 1
ATOM 562 O O . ALA A 1 74 ? 2.375 -4.925 -2.491 1.00 97.38 74 ALA A O 1
ATOM 563 N N . ALA A 1 75 ? 2.278 -4.218 -4.620 1.00 97.62 75 ALA A N 1
ATOM 564 C CA . ALA A 1 75 ? 0.821 -4.253 -4.712 1.00 97.62 75 ALA A CA 1
ATOM 565 C C . ALA A 1 75 ? 0.254 -5.669 -4.525 1.00 97.62 75 ALA A C 1
ATOM 567 O O . ALA A 1 75 ? -0.771 -5.850 -3.870 1.00 97.62 75 ALA A O 1
ATOM 568 N N . LYS A 1 76 ? 0.936 -6.686 -5.066 1.00 98.00 76 LYS A N 1
ATOM 569 C CA . LYS A 1 76 ? 0.560 -8.088 -4.868 1.00 98.00 76 LYS A CA 1
ATOM 570 C C . LYS A 1 76 ? 0.762 -8.509 -3.415 1.00 98.00 76 LYS A C 1
ATOM 572 O O . LYS A 1 76 ? -0.174 -9.007 -2.808 1.00 98.00 76 LYS A O 1
ATOM 577 N N . SER A 1 77 ? 1.938 -8.249 -2.846 1.00 98.25 77 SER A N 1
ATOM 578 C CA . SER A 1 77 ? 2.234 -8.601 -1.453 1.00 98.25 77 SER A CA 1
ATOM 579 C C . SER A 1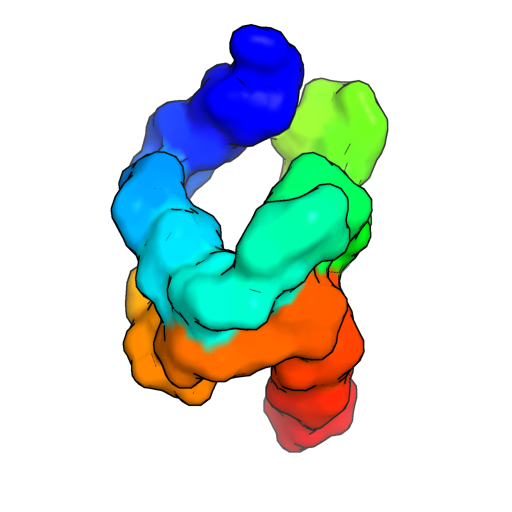 77 ? 1.279 -7.923 -0.469 1.00 98.25 77 SER A C 1
ATOM 581 O O . SER A 1 77 ? 0.899 -8.523 0.530 1.00 98.25 77 SER A O 1
ATOM 583 N N . PHE A 1 78 ? 0.860 -6.687 -0.757 1.00 97.69 78 PHE A N 1
ATOM 584 C CA . PHE A 1 78 ? -0.157 -6.001 0.032 1.00 97.69 78 PHE A CA 1
ATOM 585 C C . PHE A 1 78 ? -1.527 -6.683 -0.058 1.00 97.69 78 PHE A C 1
ATOM 587 O O . PHE A 1 78 ? -2.156 -6.878 0.977 1.00 97.69 78 PHE A O 1
ATOM 594 N N . LYS A 1 79 ? -1.984 -7.060 -1.261 1.00 98.19 79 LYS A N 1
ATOM 595 C CA . LYS A 1 79 ? -3.249 -7.794 -1.444 1.00 98.19 79 LYS A CA 1
ATOM 596 C C . LYS A 1 79 ? -3.229 -9.130 -0.708 1.00 98.19 79 LYS A C 1
ATOM 598 O O . LYS A 1 79 ? -4.117 -9.376 0.093 1.00 98.19 79 LYS A O 1
ATOM 603 N N . ASP A 1 80 ? -2.175 -9.920 -0.907 1.00 98.44 80 ASP A N 1
ATOM 604 C CA . ASP A 1 80 ? -2.018 -11.225 -0.258 1.00 98.44 80 ASP A CA 1
ATOM 605 C C . ASP A 1 80 ? -2.032 -11.088 1.282 1.00 98.44 80 ASP A C 1
ATOM 607 O O . ASP A 1 80 ? -2.613 -11.918 1.979 1.00 98.44 80 ASP A O 1
ATOM 611 N N . LEU A 1 81 ? -1.428 -10.021 1.827 1.00 97.75 81 LEU A N 1
ATOM 612 C CA . LEU A 1 81 ? -1.463 -9.721 3.263 1.00 97.75 81 LEU A CA 1
ATOM 613 C C . LEU A 1 81 ? -2.851 -9.270 3.739 1.00 97.75 81 LEU A C 1
ATOM 615 O O . LEU A 1 81 ? -3.286 -9.670 4.815 1.00 97.75 81 LEU A O 1
ATOM 619 N N . TYR A 1 82 ? -3.532 -8.427 2.965 1.00 97.50 82 TYR A N 1
ATOM 620 C CA . TYR A 1 82 ? -4.866 -7.938 3.301 1.00 97.50 82 TYR A CA 1
ATOM 621 C C . TYR A 1 82 ? -5.892 -9.078 3.318 1.00 97.50 82 TYR A C 1
ATOM 623 O O . TYR A 1 82 ? -6.613 -9.207 4.302 1.00 97.50 82 TYR A O 1
ATOM 631 N N . ASP A 1 83 ? -5.887 -9.932 2.292 1.00 97.81 83 ASP A N 1
ATOM 632 C CA . ASP A 1 83 ? -6.763 -11.107 2.170 1.00 97.81 83 ASP A CA 1
ATOM 633 C C . ASP A 1 83 ? -6.481 -12.163 3.259 1.00 97.81 83 ASP A C 1
ATOM 635 O O . ASP A 1 83 ? -7.339 -12.972 3.602 1.00 97.81 83 ASP A O 1
ATOM 639 N N . LEU A 1 84 ? -5.265 -12.183 3.818 1.00 98.00 84 LEU A N 1
ATOM 640 C CA . LEU A 1 84 ? -4.934 -13.029 4.968 1.00 98.00 84 LEU A CA 1
ATOM 641 C C . LEU A 1 84 ? -5.552 -12.502 6.274 1.00 98.00 84 LEU A C 1
ATOM 643 O O . LEU A 1 84 ? -5.831 -13.288 7.181 1.00 98.00 84 LEU A O 1
ATOM 647 N N . TRP A 1 85 ? -5.710 -11.185 6.409 1.00 96.94 85 TRP A N 1
ATOM 648 C CA . TRP A 1 85 ? -6.223 -10.553 7.626 1.00 96.94 85 TRP A CA 1
ATOM 649 C C . TRP A 1 85 ? -7.747 -10.394 7.648 1.00 96.94 85 TRP A C 1
ATOM 651 O O . TRP A 1 85 ? -8.314 -10.374 8.744 1.00 96.94 85 TRP A O 1
ATOM 661 N N . PHE A 1 86 ? -8.399 -10.275 6.487 1.00 95.56 86 PHE A N 1
ATOM 662 C CA . PHE A 1 86 ? -9.818 -9.918 6.346 1.00 95.56 86 PHE A CA 1
ATOM 663 C C . PHE A 1 86 ? -10.541 -10.787 5.320 1.00 95.56 86 PHE A C 1
ATOM 665 O O . PHE A 1 86 ? -11.728 -11.097 5.577 1.00 95.56 86 PHE A O 1
#

Foldseek 3Di:
DLLVVLCVVLVHDPVLLCQLQPPQPPLSVVQSVLQSCQQAPPNSHGDPLVVVCVVVVHDSSNVSVVNGPVHNCSNVVVVVVSVVVD

Organism: Xenopsylla cheopis (NCBI:txid163159)

Radius of gyration: 11.81 Å; chains: 1; bounding box: 27×29×28 Å

Sequence (86 aa):
TQYLKTLEEEGTSLHTIFTILHGAGANSAVAFQELHDLWFDAQGNKTQCLRTLKKEGINLDNISSILSGTGGNAAKSFKDLYDLWF

Secondary structure (DSSP, 8-state):
-HHHHHHHHTT--HHHHHHHTTT-GGGHHHHHHHHHHHHB-TTSPBPHHHHHHHHTT--HHHHHHHHTT-GGGHHHHHHHHHHHH-

pLDDT: mean 91.93, std 6.53, range [69.06, 98.44]